Protein AF-A0A9D0HPG2-F1 (afdb_monomer)

Secondary structure (DSSP, 8-state):
--SHHHHHHHHHTT----PPPPHHHHHHHHHTT--GGG--EEEE-TTT--EEEEESTTS----GGGGHHHHHHHHHHHH-TT----------S----

Mean predicted aligned error: 10.12 Å

Solvent-accessible surface area (backbone atoms only — not comparable to full-atom values): 6433 Å² total; per-residue (Å²): 125,74,66,62,71,59,53,55,63,56,57,65,73,64,59,77,86,69,28,64,58,54,67,72,58,53,52,50,39,58,73,70,69,52,63,69,88,81,46,62,40,78,40,62,44,82,90,79,66,44,61,64,21,42,39,58,72,85,60,88,76,87,61,71,78,61,50,51,57,62,53,50,51,51,48,41,72,73,59,40,89,83,59,73,89,85,85,84,89,86,86,86,85,82,90,80,132

Radius of gyration: 25.7 Å; Cα contacts (8 Å, |Δi|>4): 56; chains: 1; bounding box: 56×46×82 Å

Sequence (97 aa):
MRLIYILLPLLAFVAPLFATPPQSMVDAIVKDKIDPKKLSIVVQDLSSGTVIASLNPTTPRVPASVEKIATAYAVLLEFGADFKWPTQLYYRGTLKS

Nearest PDB structures (foldseek):
  8ua5-assembly1_A-2  TM=3.617E-01  e=8.918E+00  Human alphaherpesvirus 1

Structure (mmCIF, N/CA/C/O backbone):
data_AF-A0A9D0HPG2-F1
#
_entry.id   AF-A0A9D0HPG2-F1
#
loop_
_atom_site.group_PDB
_atom_site.id
_atom_site.type_symbol
_atom_site.label_atom_id
_atom_site.label_alt_id
_atom_site.label_comp_id
_atom_site.label_asym_id
_atom_site.label_entity_id
_atom_site.label_seq_id
_atom_site.pdbx_PDB_ins_code
_atom_site.Cartn_x
_atom_site.Cartn_y
_atom_site.Cartn_z
_atom_site.occupancy
_atom_site.B_iso_or_equiv
_atom_site.auth_seq_id
_atom_site.auth_comp_id
_atom_site.auth_asym_id
_atom_site.auth_atom_id
_atom_site.pdbx_PDB_model_num
ATOM 1 N N . MET A 1 1 ? 3.735 31.247 -41.181 1.00 55.56 1 MET A N 1
ATOM 2 C CA . MET A 1 1 ? 5.101 30.836 -40.769 1.00 55.56 1 MET A CA 1
ATOM 3 C C . MET A 1 1 ? 5.460 31.172 -39.317 1.00 55.56 1 MET A C 1
ATOM 5 O O . MET A 1 1 ? 6.246 30.433 -38.757 1.00 55.56 1 MET A O 1
ATOM 9 N N . ARG A 1 2 ? 4.898 32.205 -38.660 1.00 56.34 2 ARG A N 1
ATOM 10 C CA . ARG A 1 2 ? 5.248 32.563 -37.261 1.00 56.34 2 ARG A CA 1
ATOM 11 C C . ARG A 1 2 ? 4.613 31.693 -36.159 1.00 56.34 2 ARG A C 1
ATOM 13 O O . ARG A 1 2 ? 5.192 31.575 -35.091 1.00 56.34 2 ARG A O 1
ATOM 20 N N . LEU A 1 3 ? 3.472 31.047 -36.428 1.00 54.66 3 LEU A N 1
ATOM 21 C CA . LEU A 1 3 ? 2.784 30.185 -35.451 1.00 54.66 3 LEU A CA 1
ATOM 22 C C . LEU A 1 3 ? 3.548 28.883 -35.143 1.00 54.66 3 LEU A C 1
ATOM 24 O O . LEU A 1 3 ? 3.487 28.379 -34.027 1.00 54.66 3 LEU A O 1
ATOM 28 N N . ILE A 1 4 ? 4.302 28.357 -36.118 1.00 58.16 4 ILE A N 1
ATOM 29 C CA . ILE A 1 4 ? 4.992 27.064 -35.991 1.00 58.16 4 ILE A CA 1
ATOM 30 C C . ILE A 1 4 ? 6.151 27.125 -34.983 1.00 58.16 4 ILE A C 1
ATOM 32 O O . ILE A 1 4 ? 6.427 26.145 -34.302 1.00 58.16 4 ILE A O 1
ATOM 36 N N . TYR A 1 5 ? 6.766 28.303 -34.825 1.00 60.34 5 TYR A N 1
ATOM 37 C CA . TYR A 1 5 ? 7.859 28.541 -33.878 1.00 60.34 5 TYR A CA 1
ATOM 38 C C . TYR A 1 5 ? 7.383 28.715 -32.427 1.00 60.34 5 TYR A C 1
ATOM 40 O O . TYR A 1 5 ? 8.191 28.592 -31.516 1.00 60.34 5 TYR A O 1
ATOM 48 N N . ILE A 1 6 ? 6.086 28.970 -32.206 1.00 63.72 6 ILE A N 1
ATOM 49 C CA . ILE A 1 6 ? 5.481 29.055 -30.864 1.00 63.72 6 ILE A CA 1
ATOM 50 C C . ILE A 1 6 ? 4.959 27.679 -30.418 1.00 63.72 6 ILE A C 1
ATOM 52 O O . ILE A 1 6 ? 5.065 27.324 -29.248 1.00 63.72 6 ILE A O 1
ATOM 56 N N . LEU A 1 7 ? 4.450 26.869 -31.353 1.00 58.22 7 LEU A N 1
ATOM 57 C CA . LEU A 1 7 ? 3.959 25.512 -31.076 1.00 58.22 7 LEU A CA 1
ATOM 58 C C . LEU A 1 7 ? 5.083 24.508 -30.758 1.00 58.22 7 LEU A C 1
ATOM 60 O O . LEU A 1 7 ? 4.877 23.608 -29.947 1.00 58.22 7 LEU A O 1
ATOM 64 N N . LEU A 1 8 ? 6.271 24.668 -31.351 1.00 59.59 8 LEU A N 1
ATOM 65 C CA . LEU A 1 8 ? 7.404 23.752 -31.162 1.00 59.59 8 LEU A CA 1
ATOM 66 C C . LEU A 1 8 ? 7.956 23.698 -29.713 1.00 59.59 8 LEU A C 1
ATOM 68 O O . LEU A 1 8 ? 8.136 22.591 -29.206 1.00 59.59 8 LEU A O 1
ATOM 72 N N . PRO A 1 9 ? 8.199 24.825 -29.005 1.00 58.34 9 PRO A N 1
ATOM 73 C CA . PRO A 1 9 ? 8.645 24.783 -27.608 1.00 58.34 9 PRO A CA 1
ATOM 74 C C . PRO A 1 9 ? 7.528 24.381 -26.632 1.00 58.34 9 PRO A C 1
ATOM 76 O O . PRO A 1 9 ? 7.815 23.797 -25.590 1.00 58.34 9 PRO A O 1
ATOM 79 N N . LEU A 1 10 ? 6.258 24.632 -26.975 1.00 58.09 10 LEU A N 1
ATOM 80 C CA . LEU A 1 10 ? 5.116 24.234 -26.147 1.00 58.09 10 LEU A CA 1
ATOM 81 C C . LEU A 1 10 ? 4.957 22.705 -26.100 1.00 58.09 10 LEU A C 1
ATOM 83 O O . LEU A 1 10 ? 4.604 22.160 -25.061 1.00 58.09 10 LEU A O 1
ATOM 87 N N . LEU A 1 11 ? 5.274 22.003 -27.194 1.00 54.78 11 LEU A N 1
ATOM 88 C CA . LEU A 1 11 ? 5.209 20.540 -27.257 1.00 54.78 11 LEU A CA 1
ATOM 89 C C . LEU A 1 11 ? 6.326 19.857 -26.444 1.00 54.78 11 LEU A C 1
ATOM 91 O O . LEU A 1 11 ? 6.109 18.788 -25.880 1.00 54.78 11 LEU A O 1
ATOM 95 N N . ALA A 1 12 ? 7.504 20.483 -26.348 1.00 54.34 12 ALA A N 1
ATOM 96 C CA . ALA A 1 12 ? 8.636 19.962 -25.578 1.00 54.34 12 ALA A CA 1
ATOM 97 C C . ALA A 1 12 ? 8.436 20.088 -24.055 1.00 54.34 12 ALA A C 1
ATOM 99 O O . ALA A 1 12 ? 8.984 19.290 -23.299 1.00 54.34 12 ALA A O 1
ATOM 100 N N . PHE A 1 13 ? 7.619 21.046 -23.602 1.00 51.81 13 PHE A N 1
ATOM 101 C CA . PHE A 1 13 ? 7.324 21.250 -22.178 1.00 51.81 13 PHE A CA 1
ATOM 102 C C . PHE A 1 13 ? 6.291 20.257 -21.615 1.00 51.81 13 PHE A C 1
ATOM 104 O O . PHE A 1 13 ? 6.154 20.124 -20.403 1.00 51.81 13 PHE A O 1
ATOM 111 N N . VAL A 1 14 ? 5.570 19.541 -22.485 1.00 51.97 14 VAL A N 1
ATOM 112 C CA . VAL A 1 14 ? 4.534 18.566 -22.095 1.00 51.97 14 VAL A CA 1
ATOM 113 C C . VAL A 1 14 ? 5.070 17.133 -22.132 1.00 51.97 14 VAL A C 1
ATOM 115 O O . VAL A 1 14 ? 4.316 16.198 -21.888 1.00 51.97 14 VAL A O 1
ATOM 118 N N . ALA A 1 15 ? 6.364 16.925 -22.413 1.00 51.88 15 ALA A N 1
ATOM 119 C CA . ALA A 1 15 ? 6.956 15.597 -22.328 1.00 51.88 15 ALA A CA 1
ATOM 120 C C . ALA A 1 15 ? 6.829 15.100 -20.876 1.00 51.88 15 ALA A C 1
ATOM 122 O O . ALA A 1 15 ? 7.452 15.677 -19.981 1.00 51.88 15 ALA A O 1
ATOM 123 N N . PRO A 1 16 ? 6.006 14.071 -20.610 1.00 55.94 16 PRO A N 1
ATOM 124 C CA . PRO A 1 16 ? 5.908 13.527 -19.271 1.00 55.94 16 PRO A CA 1
ATOM 125 C C . PRO A 1 16 ? 7.294 13.026 -18.879 1.00 55.94 16 PRO A C 1
ATOM 127 O O . PRO A 1 16 ? 7.896 12.216 -19.589 1.00 55.94 16 PRO A O 1
ATOM 130 N N . LEU A 1 17 ? 7.808 13.547 -17.764 1.00 57.97 17 LEU A N 1
ATOM 131 C CA . LEU A 1 17 ? 9.074 13.141 -17.167 1.00 57.97 17 LEU A CA 1
ATOM 132 C C . LEU A 1 17 ? 8.892 11.732 -16.576 1.00 57.97 17 LEU A C 1
ATOM 134 O O . LEU A 1 17 ? 8.833 11.538 -15.365 1.00 57.97 17 LEU A O 1
ATOM 138 N N . PHE A 1 18 ? 8.681 10.735 -17.434 1.00 61.34 18 PHE A N 1
ATOM 139 C CA . PHE A 1 18 ? 8.590 9.351 -17.008 1.00 61.34 18 PHE A CA 1
ATOM 140 C C . PHE A 1 18 ? 9.993 8.900 -16.639 1.00 61.34 18 PHE A C 1
ATOM 142 O O . PHE A 1 18 ? 10.874 8.793 -17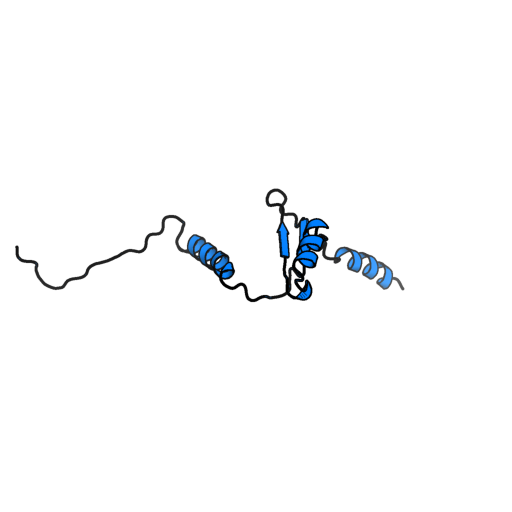.492 1.00 61.34 18 PHE A O 1
ATOM 149 N N . ALA A 1 19 ? 10.205 8.652 -15.352 1.00 68.44 19 ALA A N 1
ATOM 150 C CA . ALA A 1 19 ? 11.462 8.110 -14.887 1.00 68.44 19 ALA A CA 1
ATOM 151 C C . ALA A 1 19 ? 11.652 6.708 -15.470 1.00 68.44 19 ALA A C 1
ATOM 153 O O . ALA A 1 19 ? 10.818 5.816 -15.270 1.00 68.44 19 ALA A O 1
ATOM 154 N N . THR A 1 20 ? 12.744 6.534 -16.213 1.00 76.31 20 THR A N 1
ATOM 155 C CA . THR A 1 20 ? 13.132 5.246 -16.780 1.00 76.31 20 THR A CA 1
ATOM 156 C C . THR A 1 20 ? 13.409 4.257 -15.650 1.00 76.31 20 THR A C 1
ATOM 158 O O . THR A 1 20 ? 14.138 4.607 -14.718 1.00 76.31 20 THR A O 1
ATOM 161 N N . PRO A 1 21 ? 12.861 3.032 -15.704 1.00 78.56 21 PRO A N 1
ATOM 162 C CA . PRO A 1 21 ? 13.113 2.049 -14.667 1.00 78.56 21 PRO A CA 1
ATOM 163 C C . PRO A 1 21 ? 14.611 1.707 -14.575 1.00 78.56 21 PRO A C 1
ATOM 165 O O . PRO A 1 21 ? 15.259 1.561 -15.613 1.00 78.56 21 PRO A O 1
ATOM 168 N N . PRO A 1 22 ? 15.168 1.541 -13.360 1.00 84.06 22 PRO A N 1
ATOM 169 C CA . PRO A 1 22 ? 16.530 1.059 -13.174 1.00 84.06 22 PRO A CA 1
ATOM 170 C C . PRO A 1 22 ? 16.748 -0.291 -13.857 1.00 84.06 22 PRO A C 1
ATOM 172 O O . PRO A 1 22 ? 15.862 -1.147 -13.848 1.00 84.06 22 PRO A O 1
ATOM 175 N N . GLN A 1 2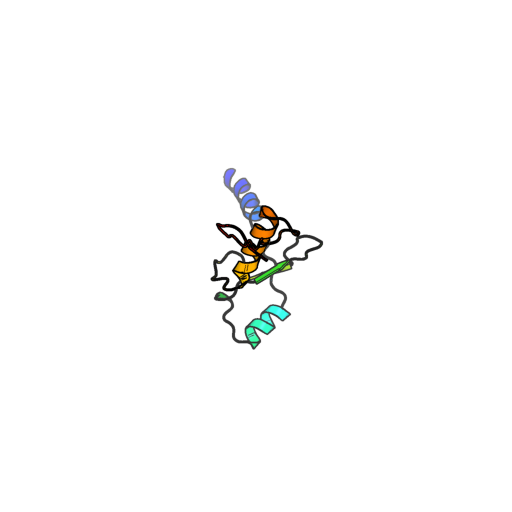3 ? 17.955 -0.517 -14.378 1.00 84.56 23 GLN A N 1
ATOM 176 C CA . GLN A 1 23 ? 18.284 -1.749 -15.102 1.00 84.56 23 GLN A CA 1
ATOM 177 C C . GLN A 1 23 ? 18.021 -3.011 -14.268 1.00 84.56 23 GLN A C 1
ATOM 179 O O . GLN A 1 23 ? 17.452 -3.970 -14.772 1.00 84.56 23 GLN A O 1
ATOM 184 N N . SER A 1 24 ? 18.313 -2.976 -12.965 1.00 87.44 24 SER A N 1
ATOM 185 C CA . SER A 1 24 ? 18.044 -4.091 -12.048 1.00 87.44 24 SER A CA 1
ATOM 186 C C . SER A 1 24 ? 16.562 -4.482 -11.970 1.00 87.44 24 SER A C 1
ATOM 188 O O . SER A 1 24 ? 16.245 -5.658 -11.796 1.00 87.44 24 SER A O 1
ATOM 190 N N . MET A 1 25 ? 15.645 -3.521 -12.123 1.00 87.00 25 MET A N 1
ATOM 191 C CA . MET A 1 25 ? 14.205 -3.784 -12.183 1.00 87.00 25 MET A CA 1
ATOM 192 C C . MET A 1 25 ? 13.834 -4.472 -13.498 1.00 87.00 25 MET A C 1
ATOM 194 O O . MET A 1 25 ? 13.070 -5.436 -13.494 1.00 87.00 25 MET A O 1
ATOM 198 N N . VAL A 1 26 ? 14.385 -3.994 -14.617 1.00 86.75 26 VAL A N 1
ATOM 199 C CA . VAL A 1 26 ? 14.173 -4.601 -15.938 1.00 86.75 26 VAL A CA 1
ATOM 200 C C . VAL A 1 26 ? 14.690 -6.039 -15.948 1.00 86.75 26 VAL A C 1
ATOM 202 O O . VAL A 1 26 ? 13.964 -6.943 -16.358 1.00 86.75 26 VAL A O 1
ATOM 205 N N . ASP A 1 27 ? 15.893 -6.266 -15.426 1.00 89.50 27 ASP A N 1
ATOM 206 C CA . ASP A 1 27 ? 16.518 -7.587 -15.357 1.00 89.50 27 ASP A CA 1
ATOM 207 C C . ASP A 1 27 ? 15.678 -8.565 -14.525 1.00 89.50 27 ASP A C 1
ATOM 209 O O . ASP A 1 27 ? 15.509 -9.720 -14.916 1.00 89.50 27 ASP A O 1
ATOM 213 N N . ALA A 1 28 ? 15.096 -8.105 -13.412 1.00 88.81 28 ALA A N 1
ATOM 214 C CA . ALA A 1 28 ? 14.202 -8.916 -12.588 1.00 88.81 28 ALA A CA 1
ATOM 215 C C . ALA A 1 28 ? 12.914 -9.304 -13.337 1.00 88.81 28 ALA A C 1
ATOM 217 O O . ALA A 1 28 ? 12.540 -10.476 -13.351 1.00 88.81 28 ALA A O 1
ATOM 218 N N . ILE A 1 29 ? 12.276 -8.350 -14.026 1.00 90.50 29 ILE A N 1
ATOM 219 C CA . ILE A 1 29 ? 11.066 -8.605 -14.829 1.00 90.50 29 ILE A CA 1
ATOM 220 C C . ILE A 1 29 ? 11.355 -9.629 -15.937 1.00 90.50 29 ILE A C 1
ATOM 222 O O . ILE A 1 29 ? 10.567 -10.555 -16.154 1.00 90.50 29 ILE A O 1
ATOM 226 N N . VAL A 1 30 ? 12.494 -9.482 -16.622 1.00 89.50 30 VAL A N 1
ATOM 227 C CA . VAL A 1 30 ? 12.930 -10.395 -17.689 1.00 89.50 30 VAL A CA 1
ATOM 228 C C . VAL A 1 30 ? 13.236 -11.784 -17.131 1.00 89.50 30 VAL A C 1
ATOM 230 O O . VAL A 1 30 ? 12.775 -12.781 -17.694 1.00 89.50 30 VAL A O 1
ATOM 233 N N . LYS A 1 31 ? 13.974 -11.862 -16.017 1.00 93.25 31 LYS A N 1
ATOM 234 C CA . LYS A 1 31 ? 14.315 -13.118 -15.334 1.00 93.25 31 LYS A CA 1
ATOM 235 C C . LYS A 1 31 ? 13.065 -13.919 -14.971 1.00 93.25 31 LYS A C 1
ATOM 237 O O . LYS A 1 31 ? 13.029 -15.127 -15.209 1.00 93.25 31 LYS A O 1
ATOM 242 N N . ASP A 1 32 ? 12.038 -13.241 -14.469 1.00 92.56 32 ASP A N 1
ATOM 243 C CA . ASP A 1 32 ? 10.787 -13.869 -14.039 1.00 92.56 32 ASP A CA 1
ATOM 244 C C . ASP A 1 32 ? 9.805 -14.108 -15.203 1.00 92.56 32 ASP A C 1
ATOM 246 O O . ASP A 1 32 ? 8.705 -14.626 -15.000 1.00 92.56 32 ASP A O 1
ATOM 250 N N . LYS A 1 33 ? 10.206 -13.782 -16.443 1.00 93.75 33 LYS A N 1
ATOM 251 C CA . LYS A 1 33 ? 9.422 -13.964 -17.680 1.00 93.75 33 LYS A CA 1
ATOM 252 C C . LYS A 1 33 ? 8.048 -13.290 -17.623 1.00 9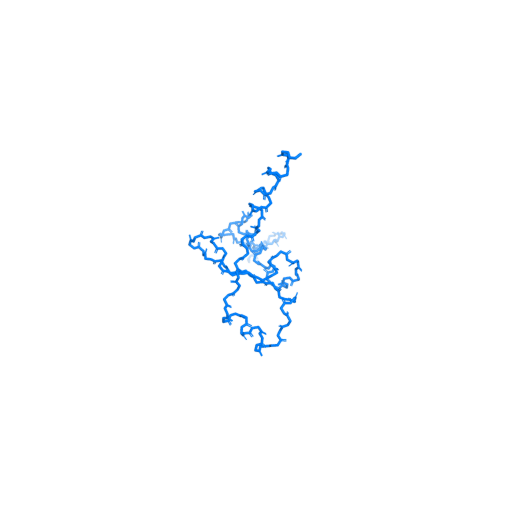3.75 33 LYS A C 1
ATOM 254 O O . LYS A 1 33 ? 7.078 -13.778 -18.208 1.00 93.75 33 LYS A O 1
ATOM 259 N N . ILE A 1 34 ? 7.961 -12.162 -16.923 1.00 91.50 34 ILE A N 1
ATOM 260 C CA . ILE A 1 34 ? 6.723 -11.397 -16.811 1.00 91.50 34 ILE A CA 1
ATOM 261 C C . ILE A 1 34 ? 6.623 -10.459 -18.014 1.00 91.50 34 ILE A C 1
ATOM 263 O O . ILE A 1 34 ? 7.551 -9.711 -18.302 1.00 91.50 34 ILE A O 1
ATOM 267 N N . ASP A 1 35 ? 5.484 -10.473 -18.709 1.00 92.62 35 ASP A N 1
ATOM 268 C CA . ASP A 1 35 ? 5.207 -9.517 -19.785 1.00 92.62 35 ASP A CA 1
ATOM 269 C C . ASP A 1 35 ? 5.112 -8.089 -19.208 1.00 92.62 35 ASP A C 1
ATOM 271 O O . ASP A 1 35 ? 4.160 -7.799 -18.468 1.00 92.62 35 ASP A O 1
ATOM 275 N N . PRO A 1 36 ? 6.033 -7.167 -19.560 1.00 90.31 36 PRO A N 1
ATOM 276 C CA . PRO A 1 36 ? 6.034 -5.810 -19.022 1.00 90.31 36 PRO A CA 1
ATOM 277 C C . PRO A 1 36 ? 4.734 -5.048 -19.303 1.00 90.31 36 PRO A C 1
ATOM 279 O O . PRO A 1 36 ? 4.359 -4.173 -18.524 1.00 90.31 36 PRO A O 1
ATOM 282 N N . LYS A 1 37 ? 3.998 -5.388 -20.371 1.00 91.62 37 LYS A N 1
ATOM 283 C CA . LYS A 1 37 ? 2.715 -4.7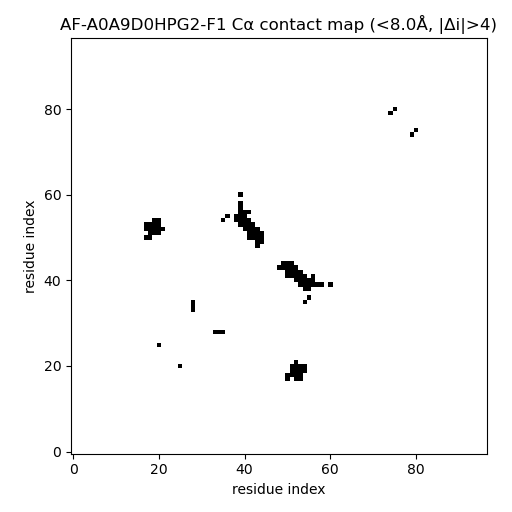45 -20.712 1.00 91.62 37 LYS A CA 1
ATOM 284 C C . LYS A 1 37 ? 1.601 -5.069 -19.718 1.00 91.62 37 LYS A C 1
ATOM 286 O O . LYS A 1 37 ? 0.604 -4.344 -19.658 1.00 91.62 37 LYS A O 1
ATOM 291 N N . LYS A 1 38 ? 1.751 -6.144 -18.940 1.00 92.44 38 LYS A N 1
ATOM 292 C CA . LYS A 1 38 ? 0.800 -6.557 -17.896 1.00 92.44 38 LYS A CA 1
ATOM 293 C C . LYS A 1 38 ? 1.111 -5.950 -16.532 1.00 92.44 38 LYS A C 1
ATOM 295 O O . LYS A 1 38 ? 0.283 -6.046 -15.632 1.00 92.44 38 LYS A O 1
ATOM 300 N N . LEU A 1 39 ? 2.268 -5.310 -16.387 1.00 92.81 39 LEU A N 1
ATOM 301 C CA . LEU A 1 39 ? 2.686 -4.660 -15.154 1.00 92.81 39 LEU A CA 1
ATOM 302 C C . LEU A 1 39 ? 2.379 -3.164 -15.183 1.00 92.81 39 LEU A C 1
ATOM 304 O O . LEU A 1 39 ? 2.320 -2.541 -16.247 1.00 92.81 39 LEU A O 1
ATOM 308 N N . SER A 1 40 ? 2.202 -2.610 -13.989 1.00 93.81 40 SER A N 1
ATOM 309 C CA . SER A 1 40 ? 2.214 -1.177 -13.715 1.00 93.81 40 SER A CA 1
ATOM 310 C C .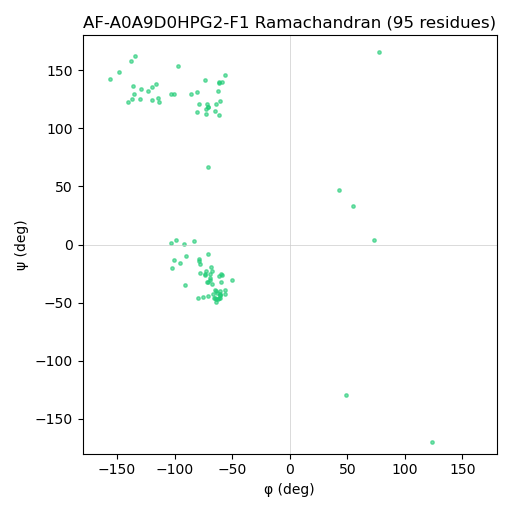 SER A 1 40 ? 3.023 -0.960 -12.437 1.00 93.81 40 SER A C 1
ATOM 312 O O . SER A 1 40 ? 2.753 -1.612 -11.431 1.00 93.81 40 SER A O 1
ATOM 314 N N . ILE A 1 41 ? 4.047 -0.108 -12.495 1.00 92.81 41 ILE A N 1
ATOM 315 C CA . ILE A 1 41 ? 5.002 0.130 -11.405 1.00 92.81 41 ILE A CA 1
ATOM 316 C C . ILE A 1 41 ? 5.237 1.634 -11.290 1.00 92.81 41 ILE A C 1
ATOM 318 O O . ILE A 1 41 ? 5.439 2.310 -12.298 1.00 92.81 41 ILE A O 1
ATOM 322 N N . VAL A 1 42 ? 5.251 2.142 -10.062 1.00 93.50 42 VAL A N 1
ATOM 323 C CA . VAL A 1 42 ? 5.716 3.488 -9.720 1.00 93.50 42 VAL A CA 1
ATOM 324 C C . VAL A 1 42 ? 6.587 3.364 -8.480 1.00 93.50 42 VAL A C 1
ATOM 326 O O . VAL A 1 42 ? 6.178 2.748 -7.498 1.00 93.50 42 VAL A O 1
ATOM 329 N N . VAL A 1 43 ? 7.784 3.941 -8.528 1.00 92.25 43 VAL A N 1
ATOM 330 C CA . VAL A 1 43 ? 8.672 4.081 -7.373 1.00 92.25 43 VAL A CA 1
ATOM 331 C C . VAL A 1 43 ? 8.912 5.563 -7.159 1.00 92.25 43 VAL A C 1
ATOM 333 O O . VAL A 1 43 ? 9.359 6.262 -8.069 1.00 92.25 43 VAL A O 1
ATOM 336 N N . GLN A 1 44 ? 8.609 6.030 -5.955 1.00 93.19 44 GLN A N 1
ATOM 337 C CA . GLN A 1 44 ? 8.707 7.428 -5.572 1.00 93.19 44 GLN A CA 1
ATOM 338 C C . GLN A 1 44 ? 9.618 7.563 -4.356 1.00 93.19 44 GLN A C 1
ATOM 340 O O . GLN A 1 44 ? 9.466 6.834 -3.376 1.00 93.19 44 GLN A O 1
ATOM 345 N N . ASP A 1 45 ? 10.548 8.508 -4.421 1.00 91.6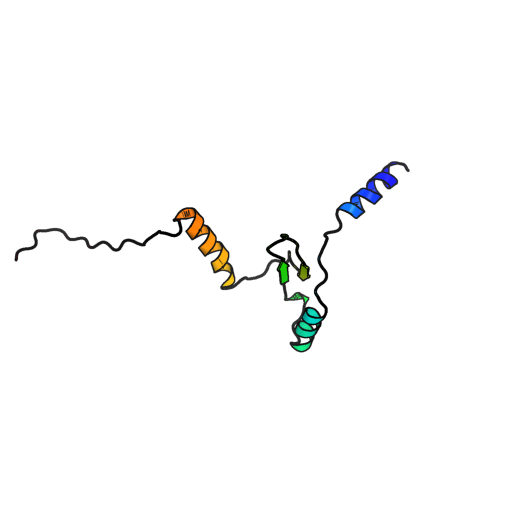2 45 ASP A N 1
ATOM 346 C CA . ASP A 1 45 ? 11.262 8.982 -3.244 1.00 91.62 45 ASP A CA 1
ATOM 347 C C . ASP A 1 45 ? 10.294 9.805 -2.385 1.00 91.62 45 ASP A C 1
ATOM 349 O O . ASP A 1 45 ? 9.761 10.827 -2.820 1.00 91.62 45 ASP A O 1
ATOM 353 N N . LEU A 1 46 ? 10.047 9.345 -1.160 1.00 94.69 46 LEU A N 1
ATOM 354 C CA . LEU A 1 46 ? 9.104 9.979 -0.241 1.00 94.69 46 LEU A CA 1
ATOM 355 C C . LEU A 1 46 ? 9.625 11.300 0.339 1.00 94.69 46 LEU A C 1
ATOM 357 O O . LEU A 1 46 ? 8.815 12.130 0.742 1.00 94.69 46 LEU A O 1
ATOM 361 N N . SER A 1 47 ? 10.945 11.511 0.368 1.00 95.62 47 SER A N 1
ATOM 362 C CA . SER A 1 47 ? 11.545 12.749 0.882 1.00 95.62 47 SER A CA 1
ATOM 363 C C . SER A 1 47 ? 11.386 13.894 -0.112 1.00 95.62 47 SER A C 1
ATOM 365 O O . SER A 1 47 ? 11.037 15.008 0.269 1.00 95.62 47 SER A O 1
ATOM 367 N N . SER A 1 48 ? 11.649 13.621 -1.393 1.00 93.94 48 SER A N 1
ATOM 368 C CA . SER A 1 48 ? 11.587 14.625 -2.462 1.00 93.94 48 SER A CA 1
ATOM 369 C C . SER A 1 48 ? 10.249 14.658 -3.205 1.00 93.94 48 SER A C 1
ATOM 371 O O . SER A 1 48 ? 9.980 15.608 -3.936 1.00 93.94 48 SER A O 1
ATOM 373 N N . GLY A 1 49 ? 9.419 13.619 -3.069 1.00 90.62 49 GLY A N 1
ATOM 374 C CA . GLY A 1 49 ? 8.204 13.429 -3.866 1.00 90.62 49 GLY A CA 1
ATOM 375 C C . GLY A 1 49 ? 8.472 13.015 -5.319 1.00 90.62 49 GLY A C 1
ATOM 376 O O . GLY A 1 49 ? 7.534 12.890 -6.105 1.00 90.62 49 GLY A O 1
ATOM 377 N N . THR A 1 50 ? 9.734 12.796 -5.69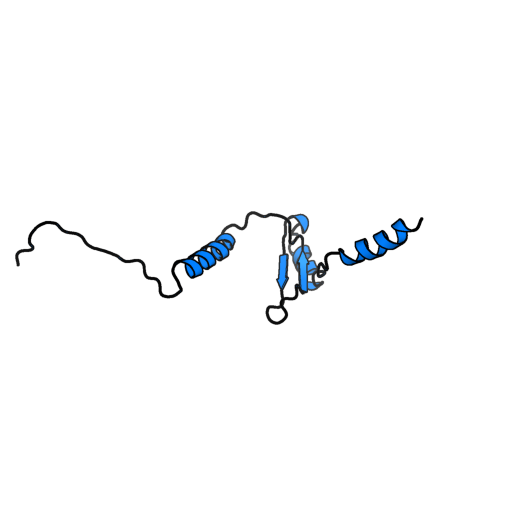3 1.00 90.81 50 THR A N 1
ATOM 378 C CA . THR A 1 50 ? 10.124 12.537 -7.082 1.00 90.81 50 THR A CA 1
ATOM 379 C C . THR A 1 50 ? 9.867 11.083 -7.454 1.00 90.81 50 THR A C 1
ATOM 381 O O . THR A 1 50 ? 10.297 10.164 -6.755 1.00 90.81 50 THR A O 1
ATOM 384 N N . VAL A 1 51 ? 9.208 10.853 -8.590 1.00 91.00 51 VAL A N 1
ATOM 385 C CA . VAL A 1 51 ? 9.125 9.517 -9.192 1.00 91.00 51 VAL A CA 1
ATOM 386 C C . VAL A 1 51 ? 10.492 9.174 -9.778 1.00 91.00 51 VAL A C 1
ATOM 388 O O . VAL A 1 51 ? 10.955 9.842 -10.696 1.00 91.00 51 VAL A O 1
ATOM 391 N N . ILE A 1 52 ? 11.137 8.137 -9.248 1.00 90.12 52 ILE A N 1
ATOM 392 C CA . ILE A 1 52 ? 12.484 7.698 -9.652 1.00 90.12 52 ILE A CA 1
ATOM 393 C C . ILE A 1 52 ? 12.459 6.496 -10.603 1.00 90.12 52 ILE A C 1
ATOM 395 O O . ILE A 1 52 ? 13.469 6.184 -11.228 1.00 90.12 52 ILE A O 1
ATOM 399 N N . ALA A 1 53 ? 11.311 5.827 -10.736 1.00 90.06 53 ALA A N 1
ATOM 400 C CA . ALA A 1 53 ? 11.082 4.779 -11.725 1.00 90.06 53 ALA A CA 1
ATOM 401 C C . ALA A 1 53 ? 9.587 4.632 -12.015 1.00 90.06 53 ALA A C 1
ATOM 403 O O . ALA A 1 53 ? 8.768 4.686 -11.094 1.00 90.06 53 ALA A O 1
ATOM 404 N N . SER A 1 54 ? 9.217 4.382 -13.270 1.00 91.94 54 SER A N 1
ATOM 405 C CA . SER A 1 54 ? 7.834 4.057 -13.622 1.00 91.94 54 SER A CA 1
ATOM 406 C C . SER A 1 54 ? 7.730 3.115 -14.823 1.00 91.94 54 SER A C 1
ATOM 408 O O . SER A 1 54 ? 8.561 3.144 -15.728 1.00 91.94 54 SER A O 1
ATOM 410 N N . LEU A 1 55 ? 6.688 2.284 -14.835 1.00 91.69 55 LEU A N 1
ATOM 411 C CA . LEU A 1 55 ? 6.304 1.408 -15.941 1.00 91.69 55 LEU A CA 1
ATOM 412 C C . LEU A 1 55 ? 4.777 1.410 -16.041 1.00 91.69 55 LEU A C 1
ATOM 414 O O . LEU A 1 55 ? 4.110 1.084 -15.065 1.00 91.69 55 LEU A O 1
ATOM 418 N N . ASN A 1 56 ? 4.221 1.773 -17.201 1.00 92.88 56 ASN A N 1
ATOM 419 C CA . ASN A 1 56 ? 2.770 1.860 -17.446 1.00 92.88 56 ASN A CA 1
ATOM 420 C C . ASN A 1 56 ? 1.967 2.512 -16.286 1.00 92.88 56 ASN A C 1
ATOM 422 O O . ASN A 1 56 ? 0.952 1.944 -15.857 1.00 92.88 56 ASN A O 1
ATOM 426 N N . PRO A 1 57 ? 2.407 3.668 -15.740 1.00 93.06 57 PRO A N 1
ATOM 427 C CA . PRO A 1 57 ? 1.920 4.187 -14.456 1.00 93.06 57 PRO A CA 1
ATOM 428 C C . PRO A 1 57 ? 0.453 4.634 -14.485 1.00 93.06 57 PRO A C 1
ATOM 430 O O . PRO A 1 57 ? -0.204 4.666 -13.453 1.00 93.06 57 PRO A O 1
ATOM 433 N N . THR A 1 58 ? -0.074 4.958 -15.665 1.00 94.50 58 THR A N 1
ATOM 434 C CA . THR A 1 58 ? -1.447 5.445 -15.866 1.00 94.50 58 THR A CA 1
ATOM 435 C C . THR A 1 58 ? -2.387 4.381 -16.428 1.00 94.50 58 THR A C 1
ATOM 437 O O . THR A 1 58 ? -3.549 4.670 -16.699 1.00 94.50 58 THR A O 1
ATOM 440 N N . THR A 1 59 ? -1.906 3.151 -16.641 1.00 95.69 59 THR A N 1
ATOM 441 C CA . THR A 1 59 ? -2.745 2.070 -17.174 1.00 95.69 59 THR A CA 1
ATOM 442 C C . THR A 1 59 ? -3.623 1.497 -16.060 1.00 95.69 59 THR A C 1
ATOM 444 O O . THR A 1 5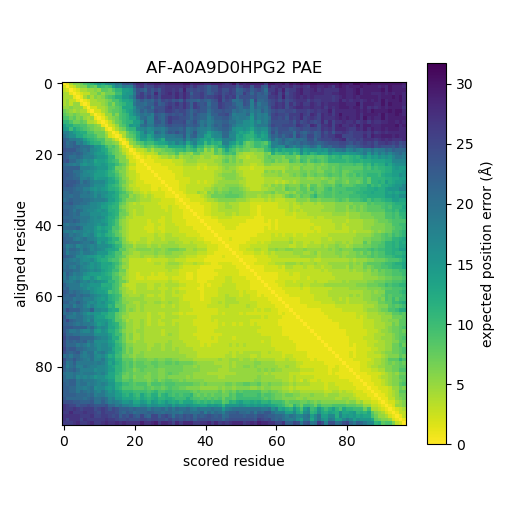9 ? -3.070 0.987 -15.085 1.00 95.69 59 THR A O 1
ATOM 447 N N . PRO A 1 60 ? -4.965 1.519 -16.182 1.00 95.38 60 PRO A N 1
ATOM 448 C CA . PRO A 1 60 ? -5.848 0.945 -15.171 1.00 95.38 60 PRO A CA 1
ATOM 449 C C . PRO A 1 60 ? -5.622 -0.562 -15.001 1.00 95.38 60 PRO A C 1
ATOM 451 O O . PRO A 1 60 ? -5.459 -1.294 -15.982 1.00 95.38 60 PRO A O 1
ATOM 454 N N . ARG A 1 61 ? -5.632 -1.035 -13.751 1.00 95.44 61 ARG A N 1
ATOM 455 C CA . ARG A 1 61 ? -5.451 -2.447 -13.368 1.00 95.44 61 ARG A CA 1
ATOM 456 C C . ARG A 1 61 ? -6.497 -2.853 -12.336 1.00 95.44 61 ARG A C 1
ATOM 458 O O . ARG A 1 61 ? -7.069 -2.000 -11.671 1.00 95.44 61 ARG A O 1
ATOM 465 N N . VAL A 1 62 ? -6.702 -4.160 -12.172 1.00 96.56 62 VAL A N 1
ATOM 466 C CA . VAL A 1 62 ? -7.455 -4.704 -11.033 1.00 96.56 62 VAL A CA 1
ATOM 467 C C . VAL A 1 62 ? -6.507 -4.747 -9.825 1.00 96.56 62 VAL A C 1
ATOM 469 O O . VAL A 1 62 ? -5.540 -5.508 -9.867 1.00 96.56 62 VAL A O 1
ATOM 472 N N . PRO A 1 63 ? -6.738 -3.956 -8.761 1.00 95.62 63 PRO A N 1
ATOM 473 C CA . PRO A 1 63 ? -5.787 -3.813 -7.652 1.00 95.62 63 PRO A CA 1
ATOM 474 C C . PRO A 1 63 ? -5.817 -4.989 -6.663 1.00 95.62 63 PRO A C 1
ATOM 476 O O . PRO A 1 63 ? -4.937 -5.110 -5.809 1.00 95.62 63 PRO A O 1
ATOM 479 N N . ALA A 1 64 ? -6.831 -5.859 -6.746 1.00 96.19 64 ALA A N 1
ATOM 480 C CA . ALA A 1 64 ? -7.100 -6.890 -5.746 1.00 96.19 64 ALA A CA 1
ATOM 481 C C . ALA A 1 64 ? -7.085 -6.285 -4.327 1.00 96.19 64 ALA A C 1
ATOM 483 O O . ALA A 1 64 ? -7.728 -5.270 -4.072 1.00 96.19 64 ALA A O 1
ATOM 484 N N . SER A 1 65 ? -6.341 -6.871 -3.387 1.00 98.00 65 SER A N 1
ATOM 485 C CA . SER A 1 65 ? -6.286 -6.364 -2.012 1.00 98.00 65 SER A CA 1
ATOM 486 C C . SER A 1 65 ? -5.533 -5.039 -1.840 1.00 98.00 65 SER A C 1
ATOM 488 O O . SER A 1 65 ? -5.631 -4.476 -0.752 1.00 98.00 65 SER A O 1
ATOM 490 N N . VAL A 1 66 ? -4.847 -4.508 -2.863 1.00 97.19 66 VAL A N 1
ATOM 491 C CA . VAL A 1 66 ? -4.248 -3.155 -2.806 1.00 97.19 66 VAL A CA 1
ATOM 492 C C . VAL A 1 66 ? -5.328 -2.083 -2.605 1.00 97.19 66 VAL A C 1
ATOM 494 O O . VAL A 1 66 ? -5.074 -1.079 -1.945 1.00 97.19 66 VAL A O 1
ATOM 497 N N . GLU A 1 67 ? -6.563 -2.351 -3.043 1.00 97.94 67 GLU A N 1
ATOM 498 C CA . GLU A 1 67 ? -7.751 -1.515 -2.799 1.00 97.94 67 GLU A CA 1
ATOM 499 C C . GLU A 1 67 ? -7.942 -1.142 -1.316 1.00 97.94 67 GLU A C 1
ATOM 501 O O . GLU A 1 67 ? -8.426 -0.060 -0.977 1.00 97.94 67 GLU A O 1
ATOM 506 N N . LYS A 1 68 ? -7.501 -2.015 -0.399 1.00 98.25 68 LYS A N 1
ATOM 507 C CA . LYS A 1 68 ? -7.613 -1.787 1.048 1.00 98.25 68 LYS A CA 1
ATOM 508 C C . LYS A 1 68 ? -6.888 -0.523 1.507 1.00 98.25 68 LYS A C 1
ATOM 510 O O . LYS A 1 68 ? -7.294 0.035 2.518 1.00 98.25 68 LYS A O 1
ATOM 515 N N . I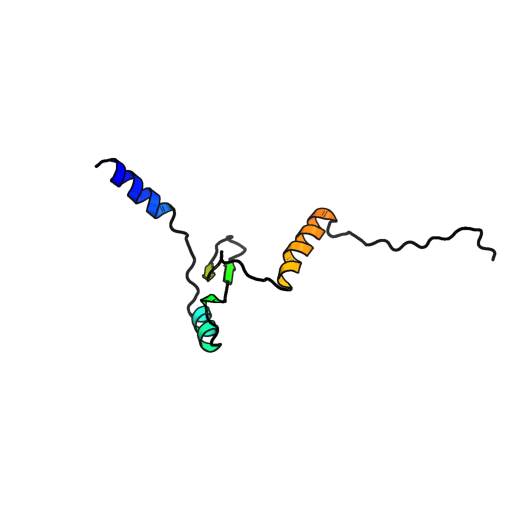LE A 1 69 ? -5.860 -0.059 0.791 1.00 98.25 69 ILE A N 1
ATOM 516 C CA . ILE A 1 69 ? -5.142 1.181 1.129 1.00 98.25 69 ILE A CA 1
ATOM 517 C C . ILE A 1 69 ? -6.082 2.385 1.018 1.00 98.25 69 ILE A C 1
ATOM 519 O O . ILE A 1 69 ? -6.190 3.160 1.966 1.00 98.25 69 ILE A O 1
ATOM 523 N N . ALA A 1 70 ? -6.804 2.515 -0.099 1.00 97.38 70 ALA A N 1
ATOM 524 C CA . ALA A 1 70 ? -7.763 3.601 -0.299 1.00 97.38 70 ALA A CA 1
ATOM 525 C C . ALA A 1 70 ? -8.906 3.529 0.724 1.00 97.38 70 ALA A C 1
ATOM 527 O O . ALA A 1 70 ? -9.276 4.539 1.319 1.00 97.38 70 ALA A O 1
ATOM 528 N N . THR A 1 71 ? -9.402 2.317 0.998 1.00 98.00 71 THR A N 1
ATOM 529 C CA . THR A 1 71 ? -10.437 2.099 2.020 1.00 98.00 71 THR A CA 1
ATOM 530 C C . THR A 1 71 ? -9.949 2.501 3.417 1.00 98.00 71 THR A C 1
ATOM 532 O O . THR A 1 71 ? -10.650 3.211 4.132 1.00 98.00 71 THR A O 1
ATOM 535 N N . ALA A 1 72 ? -8.743 2.088 3.815 1.00 98.12 72 ALA A N 1
ATOM 536 C CA . ALA A 1 72 ? -8.170 2.425 5.117 1.00 98.12 72 ALA A CA 1
ATOM 537 C C . ALA A 1 72 ? -7.925 3.932 5.259 1.00 98.12 72 ALA A C 1
ATOM 539 O O . ALA A 1 72 ? -8.209 4.501 6.310 1.00 98.12 72 ALA A O 1
ATOM 540 N N . TYR A 1 73 ? -7.451 4.587 4.196 1.00 98.25 73 TYR A N 1
ATOM 541 C CA . TYR A 1 73 ? -7.293 6.038 4.170 1.00 98.25 73 TYR A CA 1
ATOM 542 C C . TYR A 1 73 ? -8.634 6.758 4.368 1.00 98.25 73 TYR A C 1
ATOM 544 O O . TYR A 1 73 ? -8.727 7.645 5.214 1.00 98.25 73 TYR A O 1
ATOM 552 N N . ALA A 1 74 ? -9.689 6.329 3.669 1.00 98.31 74 ALA A N 1
ATOM 553 C CA . ALA A 1 74 ? -11.032 6.878 3.847 1.00 98.31 74 ALA A CA 1
ATOM 554 C C . ALA A 1 74 ? -11.561 6.675 5.279 1.00 98.31 74 ALA A C 1
ATOM 556 O O . ALA A 1 74 ? -12.102 7.604 5.869 1.00 98.31 74 ALA A O 1
ATOM 557 N N . VAL A 1 75 ? -11.348 5.492 5.867 1.00 98.00 75 VAL A N 1
ATOM 558 C CA . VAL A 1 75 ? -11.726 5.201 7.262 1.00 98.00 75 VAL A CA 1
ATOM 559 C C . VAL A 1 75 ? -11.002 6.122 8.243 1.00 98.00 75 VAL A C 1
ATOM 561 O O . VAL A 1 75 ? -11.632 6.636 9.161 1.00 98.00 75 VAL A O 1
ATOM 564 N N . LEU A 1 76 ? -9.701 6.358 8.055 1.00 98.31 76 LEU A N 1
ATOM 565 C CA . LEU A 1 76 ? -8.936 7.263 8.915 1.00 98.31 76 LEU A CA 1
ATOM 566 C C . LEU A 1 76 ? -9.414 8.713 8.801 1.00 98.31 76 LEU A C 1
ATOM 568 O O . LEU A 1 76 ? -9.469 9.400 9.818 1.00 98.31 76 LEU A O 1
ATOM 572 N N . LEU A 1 77 ? -9.757 9.170 7.593 1.00 98.12 77 LEU A N 1
ATOM 573 C CA . LEU A 1 77 ? -10.303 10.511 7.380 1.00 98.12 77 LEU A CA 1
ATOM 574 C C . LEU A 1 77 ? -11.685 10.687 8.019 1.00 98.12 77 LEU A C 1
ATOM 576 O O . LEU A 1 77 ? -11.937 11.726 8.621 1.00 98.12 77 LEU A O 1
ATOM 580 N N . GLU A 1 78 ? -12.560 9.689 7.888 1.00 98.19 78 GLU A N 1
ATOM 581 C CA . GLU A 1 78 ? -13.951 9.774 8.346 1.00 98.19 78 GLU A CA 1
ATOM 582 C C . GLU A 1 78 ? -14.084 9.558 9.858 1.00 98.19 78 GLU A C 1
ATOM 584 O O . GLU A 1 78 ? -14.775 10.302 10.549 1.00 98.19 78 GLU A O 1
ATOM 589 N N . PHE A 1 79 ? -13.422 8.530 10.388 1.00 98.12 79 PHE A N 1
ATOM 590 C CA . PHE A 1 79 ? -13.609 8.095 11.771 1.00 98.12 79 PHE A CA 1
ATOM 591 C C . PHE A 1 79 ? -12.486 8.548 12.711 1.00 98.12 79 PHE A C 1
ATOM 593 O O . PHE A 1 79 ? -12.680 8.596 13.926 1.00 98.12 79 PHE A O 1
ATOM 600 N N . GLY A 1 80 ? -11.314 8.889 12.173 1.00 97.31 80 GLY A N 1
ATOM 601 C CA . GLY A 1 80 ? -10.114 9.148 12.961 1.00 97.31 80 GLY A CA 1
ATOM 602 C C . GLY A 1 80 ? -9.421 7.868 13.445 1.00 97.31 80 GLY A C 1
ATOM 603 O O . GLY A 1 80 ? -9.970 6.765 13.419 1.00 97.31 80 GLY A O 1
ATOM 604 N N . ALA A 1 81 ? -8.176 8.016 13.901 1.00 97.38 81 ALA A N 1
ATOM 605 C CA . ALA A 1 81 ? -7.338 6.890 14.325 1.00 97.38 81 ALA A CA 1
ATOM 606 C C . ALA A 1 81 ? -7.816 6.217 15.628 1.00 97.38 81 ALA A C 1
ATOM 608 O O . ALA A 1 81 ? -7.560 5.032 15.844 1.00 97.38 81 ALA A O 1
ATOM 609 N N . ASP A 1 82 ? -8.531 6.957 16.479 1.00 97.56 82 ASP A N 1
ATOM 610 C CA . ASP A 1 82 ? -8.962 6.488 17.801 1.00 97.56 82 ASP A CA 1
ATOM 611 C C . ASP A 1 82 ? -10.351 5.835 17.804 1.00 97.56 82 ASP A C 1
ATOM 613 O O . ASP A 1 82 ? -10.818 5.376 18.850 1.00 97.56 82 ASP A O 1
ATOM 617 N N . PHE A 1 83 ? -11.013 5.754 16.646 1.00 97.50 83 PHE A N 1
ATOM 618 C CA . PHE A 1 83 ? -12.362 5.210 16.541 1.00 97.50 83 PHE A CA 1
ATOM 619 C C . PHE A 1 83 ? -12.459 3.763 17.038 1.00 97.50 83 PHE A C 1
ATOM 621 O O . PHE A 1 83 ? -11.604 2.914 16.765 1.00 97.50 83 PHE A O 1
ATOM 628 N N . LYS A 1 84 ? -13.551 3.463 17.749 1.00 97.38 84 LYS A N 1
ATOM 629 C CA . LYS A 1 84 ? -13.882 2.127 18.254 1.00 97.38 84 LYS A CA 1
ATOM 630 C C . LYS A 1 84 ? -15.310 1.776 17.866 1.00 97.38 84 LYS A C 1
ATOM 632 O O . LYS A 1 84 ? -16.228 2.558 18.094 1.00 97.38 84 LYS A O 1
ATOM 637 N N . TRP A 1 85 ? -15.501 0.565 17.353 1.00 96.88 85 TRP A N 1
ATOM 638 C CA . TRP A 1 85 ? -16.830 0.021 17.093 1.00 96.88 85 TRP A CA 1
ATOM 639 C C . TRP A 1 85 ? -17.532 -0.302 18.422 1.00 96.88 85 TRP A C 1
ATOM 641 O O . TRP A 1 85 ? -17.024 -1.135 19.179 1.00 96.88 85 TRP A O 1
ATOM 651 N N . PRO A 1 86 ? -18.676 0.328 18.742 1.00 96.25 86 PRO A N 1
ATOM 652 C CA . PRO A 1 86 ? -19.395 0.025 19.970 1.00 96.25 86 PRO A CA 1
ATOM 653 C C . PRO A 1 86 ? -20.104 -1.326 19.850 1.00 96.25 86 PRO A C 1
ATOM 655 O O . PRO A 1 86 ? -20.692 -1.648 18.821 1.00 96.25 86 PRO A O 1
ATOM 658 N N . THR A 1 87 ? -20.107 -2.096 20.934 1.00 97.25 87 THR A N 1
ATOM 659 C CA . THR A 1 87 ? -20.978 -3.269 21.087 1.00 97.25 87 THR A CA 1
ATOM 660 C C . THR A 1 87 ? -21.972 -2.971 22.200 1.00 97.25 87 THR A C 1
ATOM 662 O O . THR A 1 87 ? -21.565 -2.644 23.312 1.00 97.25 87 THR A O 1
ATOM 665 N N . GLN A 1 88 ? -23.270 -3.035 21.900 1.00 95.75 88 GLN A N 1
ATOM 666 C CA . GLN A 1 88 ? -24.338 -2.666 22.833 1.00 95.75 88 GLN A CA 1
ATOM 667 C C . GLN A 1 88 ? -25.254 -3.865 23.094 1.00 95.75 88 GLN A C 1
ATOM 669 O O . GLN A 1 88 ? -25.640 -4.569 22.162 1.00 95.75 88 GLN A O 1
ATOM 674 N N . LEU A 1 89 ? -25.608 -4.084 24.364 1.00 93.69 89 LEU A N 1
ATOM 675 C CA . LEU A 1 89 ? -26.602 -5.070 24.784 1.00 93.69 89 LEU A CA 1
ATOM 676 C C . LEU A 1 89 ? -27.908 -4.350 25.128 1.00 93.69 89 LEU A C 1
ATOM 678 O O . LEU A 1 89 ? -27.909 -3.417 25.928 1.00 93.69 89 LEU A O 1
ATOM 682 N N . TYR A 1 90 ? -29.020 -4.820 24.568 1.00 91.69 90 TYR A N 1
ATOM 683 C CA . TYR A 1 90 ? -30.349 -4.274 24.833 1.00 91.69 90 TYR A CA 1
ATOM 684 C C . TYR A 1 90 ? -31.229 -5.319 25.518 1.00 91.69 90 TYR A C 1
ATOM 686 O O . TYR A 1 90 ? -31.244 -6.482 25.120 1.00 91.69 90 TYR A O 1
ATOM 694 N N . TYR A 1 91 ? -32.000 -4.897 26.520 1.00 89.75 91 TYR A N 1
ATOM 695 C CA . TYR A 1 91 ? -33.036 -5.713 27.149 1.00 89.75 91 TYR A CA 1
ATOM 696 C C . TYR A 1 91 ? -34.287 -4.872 27.406 1.00 89.75 91 TYR A C 1
ATOM 698 O O . TYR A 1 91 ? -34.233 -3.643 27.471 1.00 89.75 91 TYR A O 1
ATOM 706 N N . ARG A 1 92 ? -35.430 -5.542 27.546 1.00 88.56 92 ARG A N 1
ATOM 707 C CA . ARG A 1 92 ? -36.701 -4.919 27.922 1.00 88.56 92 ARG A CA 1
ATOM 708 C C . ARG A 1 92 ? -37.306 -5.724 29.071 1.00 88.56 92 ARG A C 1
ATOM 710 O O . ARG A 1 92 ? -37.477 -6.930 28.936 1.00 88.56 92 ARG A O 1
ATOM 717 N N . GLY A 1 93 ? -37.611 -5.061 30.185 1.00 88.31 93 GLY A N 1
ATOM 718 C CA . GLY A 1 93 ? -38.103 -5.686 31.420 1.00 88.31 93 GLY A CA 1
ATOM 719 C C . GLY A 1 93 ? -37.213 -5.356 32.620 1.00 88.31 93 GLY A C 1
ATOM 720 O O . GLY A 1 93 ? -36.341 -4.501 32.517 1.00 88.31 93 GLY A O 1
ATOM 721 N N . THR A 1 94 ? -37.430 -6.018 33.755 1.00 81.88 94 THR A N 1
ATOM 722 C CA . THR A 1 94 ? -36.664 -5.793 34.993 1.00 81.88 94 THR A CA 1
ATOM 723 C C . THR A 1 94 ? -35.862 -7.045 35.337 1.00 81.88 94 THR A C 1
ATOM 725 O O . THR A 1 94 ? -36.437 -8.127 35.445 1.00 81.88 94 THR A O 1
ATOM 728 N N . LEU A 1 95 ? -34.546 -6.908 35.527 1.00 78.81 95 LEU A N 1
ATOM 729 C CA . LEU A 1 95 ? -33.706 -7.977 36.075 1.00 78.81 95 LEU A CA 1
ATOM 730 C C . LEU A 1 95 ? -34.014 -8.123 37.571 1.00 78.81 95 LEU A C 1
ATOM 732 O O . LEU A 1 95 ? -33.881 -7.159 38.323 1.00 78.81 95 LEU A O 1
ATOM 736 N N . LYS A 1 96 ? -34.454 -9.311 37.994 1.00 75.00 96 LYS A N 1
ATOM 737 C CA . LYS A 1 96 ? -34.599 -9.661 39.414 1.00 75.00 96 LYS A CA 1
ATOM 738 C C . LYS A 1 96 ? -33.394 -10.503 39.834 1.00 75.00 96 LYS A C 1
ATOM 740 O O . LYS A 1 96 ? -33.070 -11.453 39.125 1.00 75.00 96 LYS A O 1
ATOM 745 N N . SER A 1 97 ? -32.743 -10.118 40.935 1.00 66.94 97 SER A N 1
ATOM 746 C CA . SER A 1 97 ? -31.694 -10.905 41.602 1.00 66.94 97 SER A CA 1
ATOM 747 C C . SER A 1 97 ? -32.286 -12.052 42.402 1.00 66.94 97 SER A C 1
ATOM 749 O O . SER A 1 97 ? -33.312 -11.778 43.072 1.00 66.94 97 SER A O 1
#

Foldseek 3Di:
DVVVVVVVVVVVVPPPPAAAADPVVVVVCVVVVHDLVLDWDWDADPVVRDTNHTGPPVDDDDCVCVVVVVVVVVCCVPQNPPDDDDDDDDDDDDDDD

pLDDT: mean 85.53, std 14.97, range [51.81, 98.31]